Protein AF-A0A5N7SJL9-F1 (afdb_monomer)

Secondary structure (DSSP, 8-state):
--SS-HHHHHHHHT---GGGHHHHHHHHHHHHHHHHHHHTS--HHHH-SSGGGS-HHHHHHHHHHHHHHHS---HHHHHHHHHHHHHHHGGG---TT-S--

Solvent-accessible surface area (backbone atoms only — not comparable to full-atom values): 5748 Å² total; per-residue (Å²): 117,68,59,44,45,69,70,58,43,28,62,72,72,70,46,85,63,70,91,48,49,68,58,51,53,52,11,33,52,52,22,37,54,52,48,19,54,70,34,59,59,63,54,57,42,74,79,34,79,43,78,90,64,50,51,71,47,53,46,52,20,27,44,46,34,21,48,51,59,59,51,94,68,56,72,66,57,41,50,53,46,46,52,56,22,47,64,51,39,56,86,68,37,50,71,92,80,80,82,81,133

Nearest PDB structures (foldseek):
  8bbg-assembly1_E  TM=3.633E-01  e=9.847E+00  Homo sapiens
  7waz-assembly1_A  TM=2.379E-01  e=9.342E+00  Planctomycetota bacterium

Sequence (101 aa):
MSIPTLEQAKTHLRQIDSDLDTAIAIAISGAQAEMDGYLGGEPSATRWPAETAVPGDVLAAALTLTAVHFEAGTPDDAERRRRAAYALLAKHRTDAGIRGA

Mean predicted aligned error: 4.94 Å

pLDDT: mean 89.76, std 13.12, range [36.03, 98.06]

Structure (mmCIF, N/CA/C/O backbone):
data_AF-A0A5N7SJL9-F1
#
_entry.id   AF-A0A5N7SJL9-F1
#
loop_
_atom_site.group_PDB
_atom_site.id
_atom_site.type_symbol
_atom_site.label_atom_id
_atom_site.label_alt_id
_atom_site.label_comp_id
_atom_site.label_asym_id
_atom_site.label_entity_id
_atom_site.label_seq_id
_atom_site.pdbx_PDB_ins_code
_atom_site.Cartn_x
_atom_site.Cartn_y
_atom_site.Cartn_z
_atom_site.occupancy
_atom_site.B_iso_or_equiv
_atom_site.auth_seq_id
_atom_site.auth_comp_id
_atom_site.auth_asym_id
_atom_site.auth_atom_id
_atom_site.pdbx_PDB_model_num
ATOM 1 N N . MET A 1 1 ? -1.365 9.463 -7.807 1.00 83.94 1 MET A N 1
ATOM 2 C CA . MET A 1 1 ? -2.414 8.487 -7.442 1.00 83.94 1 MET A CA 1
ATOM 3 C C . MET A 1 1 ? -1.895 7.660 -6.280 1.00 83.94 1 MET A C 1
ATOM 5 O O . MET A 1 1 ? -0.687 7.431 -6.250 1.00 83.94 1 MET A O 1
ATOM 9 N N . SER A 1 2 ? -2.759 7.275 -5.338 1.00 87.44 2 SER A N 1
ATOM 10 C CA . SER A 1 2 ? -2.404 6.328 -4.281 1.00 87.44 2 SER A CA 1
ATOM 11 C C . SER A 1 2 ? -2.821 4.906 -4.641 1.00 87.44 2 SER A C 1
ATOM 13 O O . SER A 1 2 ? -3.852 4.716 -5.286 1.00 87.44 2 SER A O 1
ATOM 15 N N . ILE A 1 3 ? -2.039 3.921 -4.207 1.00 91.50 3 ILE A N 1
ATOM 16 C CA . ILE A 1 3 ? -2.385 2.502 -4.321 1.00 91.50 3 ILE A CA 1
ATOM 17 C C . ILE A 1 3 ? -2.224 1.891 -2.926 1.00 91.50 3 ILE A C 1
ATOM 19 O O . ILE A 1 3 ? -1.099 1.856 -2.426 1.00 91.50 3 ILE A O 1
ATOM 23 N N . PRO A 1 4 ? -3.303 1.416 -2.283 1.00 95.00 4 PRO A N 1
ATOM 24 C CA . PRO A 1 4 ? -4.706 1.437 -2.725 1.00 95.00 4 PRO A CA 1
ATOM 25 C C . PRO A 1 4 ? -5.327 2.853 -2.720 1.00 95.00 4 PRO A C 1
ATOM 27 O O . PRO A 1 4 ? -4.747 3.816 -2.204 1.00 95.00 4 PRO A O 1
ATOM 30 N N . THR A 1 5 ? -6.542 2.991 -3.257 1.00 95.31 5 THR A N 1
ATOM 31 C CA . THR A 1 5 ? -7.377 4.172 -2.972 1.00 95.31 5 THR A CA 1
ATOM 32 C C . THR A 1 5 ? -7.891 4.137 -1.529 1.00 95.31 5 THR A C 1
ATOM 34 O O . THR A 1 5 ? -7.921 3.080 -0.892 1.00 95.31 5 THR A O 1
ATOM 37 N N . LEU A 1 6 ? -8.326 5.289 -1.003 1.00 95.31 6 LEU A N 1
ATOM 38 C CA . LEU A 1 6 ? -8.891 5.370 0.349 1.00 95.31 6 LEU A CA 1
ATOM 39 C C . LEU A 1 6 ? -10.096 4.429 0.518 1.00 95.31 6 LEU A C 1
ATOM 41 O O . LEU A 1 6 ? -10.144 3.669 1.478 1.00 95.31 6 LEU A O 1
ATOM 45 N N . GLU A 1 7 ? -11.017 4.407 -0.446 1.00 94.62 7 GLU A N 1
ATOM 46 C CA . GLU A 1 7 ? -12.207 3.541 -0.412 1.00 94.62 7 GLU A CA 1
ATOM 47 C C . GLU A 1 7 ? -11.857 2.044 -0.401 1.00 94.62 7 GLU A C 1
ATOM 49 O O . GLU A 1 7 ? -12.443 1.254 0.346 1.00 94.62 7 GLU A O 1
ATOM 54 N N . GLN A 1 8 ? -10.852 1.641 -1.184 1.00 95.62 8 GLN A N 1
ATOM 55 C CA . GLN A 1 8 ? -10.351 0.264 -1.185 1.00 95.62 8 GLN A CA 1
ATOM 56 C C . GLN A 1 8 ? -9.720 -0.107 0.160 1.00 95.62 8 GLN A C 1
ATOM 58 O O . GLN A 1 8 ? -9.986 -1.190 0.686 1.00 95.62 8 GLN A O 1
ATOM 63 N N . ALA A 1 9 ? -8.921 0.794 0.741 1.00 96.00 9 ALA A N 1
ATOM 64 C CA . ALA A 1 9 ? -8.317 0.588 2.052 1.00 96.00 9 ALA A CA 1
ATOM 65 C C . ALA A 1 9 ? -9.377 0.479 3.157 1.00 96.00 9 ALA A C 1
ATOM 67 O O . ALA A 1 9 ? -9.337 -0.462 3.946 1.00 96.00 9 ALA A O 1
ATOM 68 N N . LYS A 1 10 ? -10.368 1.379 3.172 1.00 95.69 10 LYS A N 1
ATOM 69 C CA . LYS A 1 10 ? -11.502 1.356 4.112 1.00 95.69 10 LYS A CA 1
ATOM 70 C C . LYS A 1 10 ? -12.254 0.034 4.058 1.00 95.69 10 LYS A C 1
ATOM 72 O O . LYS A 1 10 ? -12.455 -0.618 5.084 1.00 95.69 10 LYS A O 1
ATOM 77 N N . THR A 1 11 ? -12.584 -0.408 2.845 1.00 95.31 11 THR A N 1
ATOM 78 C CA . THR A 1 11 ? -13.256 -1.691 2.612 1.00 95.31 11 THR A CA 1
ATOM 79 C C . THR A 1 11 ? -12.430 -2.860 3.153 1.00 95.31 11 THR A C 1
ATOM 81 O O . THR A 1 11 ? -12.961 -3.732 3.841 1.00 95.31 11 THR A O 1
ATOM 84 N N . HIS A 1 12 ? -11.121 -2.872 2.890 1.00 95.06 12 HIS A N 1
ATOM 85 C CA . HIS A 1 12 ? -10.221 -3.936 3.335 1.00 95.06 12 HIS A CA 1
ATOM 86 C C . HIS A 1 12 ? -10.053 -3.986 4.858 1.00 95.06 12 HIS A C 1
ATOM 88 O O . HIS A 1 12 ? -10.138 -5.061 5.451 1.00 95.06 12 HIS A O 1
ATOM 94 N N . LEU A 1 13 ? -9.882 -2.825 5.492 1.00 94.38 13 LEU A N 1
ATOM 95 C CA . LEU A 1 13 ? -9.744 -2.683 6.945 1.00 94.38 13 LEU A CA 1
ATOM 96 C C . LEU A 1 13 ? -11.078 -2.841 7.689 1.00 94.38 13 LEU A C 1
ATOM 98 O O . LEU A 1 13 ? -11.105 -2.807 8.919 1.00 94.38 13 LEU A O 1
ATOM 102 N N . ARG A 1 14 ? -12.187 -3.006 6.952 1.00 91.81 14 ARG A N 1
ATOM 103 C CA . ARG A 1 14 ? -13.558 -3.027 7.480 1.00 91.81 14 ARG A CA 1
ATOM 104 C C . ARG A 1 14 ? -13.881 -1.769 8.299 1.00 91.81 14 ARG A C 1
ATOM 106 O O . ARG A 1 14 ? -14.649 -1.837 9.256 1.00 91.81 14 ARG A O 1
ATOM 113 N N . GLN A 1 15 ? -13.295 -0.634 7.916 1.00 88.69 15 GLN A N 1
ATOM 114 C CA . GLN A 1 15 ? -13.511 0.670 8.542 1.00 88.69 15 GLN A CA 1
ATOM 115 C C . GLN A 1 15 ? -14.495 1.470 7.696 1.00 88.69 15 GLN A C 1
ATOM 117 O O . GLN A 1 15 ? -14.160 1.958 6.620 1.00 88.69 15 GLN A O 1
ATOM 122 N N . ILE A 1 16 ? -15.732 1.554 8.176 1.00 77.62 16 ILE A N 1
ATOM 123 C CA . ILE A 1 16 ? -16.829 2.237 7.475 1.00 77.62 16 ILE A CA 1
ATOM 124 C C . ILE A 1 16 ? -16.935 3.701 7.940 1.00 77.62 16 ILE A C 1
ATOM 126 O O . ILE A 1 16 ? -17.458 4.544 7.216 1.00 77.62 16 ILE A O 1
ATOM 130 N N . ASP A 1 17 ? -16.396 4.009 9.122 1.00 82.25 17 ASP A N 1
ATOM 131 C CA . ASP A 1 17 ? -16.423 5.343 9.717 1.00 82.25 17 ASP A CA 1
ATOM 132 C C . ASP A 1 17 ? -15.377 6.279 9.085 1.00 82.25 17 ASP A C 1
ATOM 134 O O . ASP A 1 17 ? -14.252 5.866 8.794 1.00 82.25 17 ASP A O 1
ATOM 138 N N . SER A 1 18 ? -15.751 7.543 8.878 1.00 85.38 18 SER A N 1
ATOM 139 C CA . SER A 1 18 ? -14.877 8.595 8.351 1.00 85.38 18 SER A CA 1
ATOM 140 C C . SER A 1 18 ? -13.877 9.130 9.373 1.00 85.38 18 SER A C 1
ATOM 142 O O . SER A 1 18 ? -12.870 9.722 8.984 1.00 85.38 18 SER A O 1
ATOM 144 N N . ASP A 1 19 ? -14.106 8.907 10.669 1.00 91.12 19 ASP A N 1
ATOM 145 C CA . ASP A 1 19 ? -13.233 9.421 11.736 1.00 91.12 19 ASP A 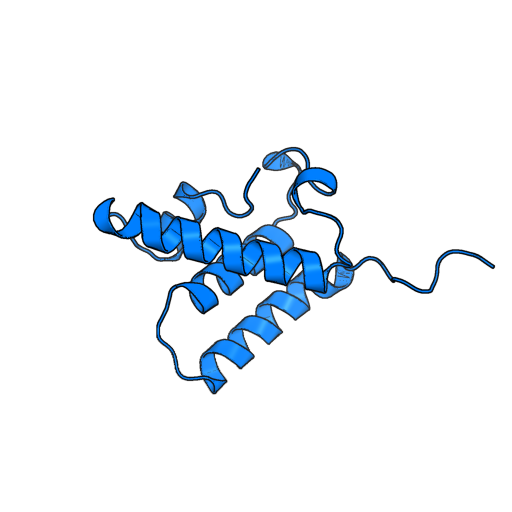CA 1
ATOM 146 C C . ASP A 1 19 ? -11.785 8.907 11.629 1.00 91.12 19 ASP A C 1
ATOM 148 O O . ASP A 1 19 ? -10.842 9.537 12.112 1.00 91.12 19 ASP A O 1
ATOM 152 N N . LEU A 1 20 ? -11.587 7.779 10.942 1.00 92.38 20 LEU A N 1
ATOM 153 C CA . LEU A 1 20 ? -10.282 7.154 10.740 1.00 92.38 20 LEU A CA 1
ATOM 154 C C . LEU A 1 20 ? -9.667 7.452 9.367 1.00 92.38 20 LEU A C 1
ATOM 156 O O . LEU A 1 20 ? -8.535 7.039 9.123 1.00 92.38 20 LEU A O 1
ATOM 160 N N . ASP A 1 21 ? -10.337 8.208 8.491 1.00 95.06 21 ASP A N 1
ATOM 161 C CA . ASP A 1 21 ? -9.877 8.460 7.116 1.00 95.06 21 ASP A CA 1
ATOM 162 C C . ASP A 1 21 ? -8.481 9.096 7.081 1.00 95.06 21 ASP A C 1
ATOM 164 O O . ASP A 1 21 ? -7.638 8.717 6.267 1.00 95.06 21 ASP A O 1
ATOM 168 N N . THR A 1 22 ? -8.194 10.009 8.015 1.00 95.38 22 THR A N 1
ATOM 169 C CA . THR A 1 22 ? -6.864 10.636 8.125 1.00 95.38 22 THR A CA 1
ATOM 170 C C . THR A 1 22 ? -5.792 9.611 8.501 1.00 95.38 22 THR A C 1
ATOM 172 O O . THR A 1 22 ? -4.716 9.591 7.904 1.00 95.38 22 THR A O 1
ATOM 175 N N . ALA A 1 23 ? -6.079 8.731 9.463 1.00 95.44 23 ALA A N 1
ATOM 176 C CA . ALA A 1 23 ? -5.146 7.689 9.884 1.00 95.44 23 ALA A CA 1
ATOM 177 C C . ALA A 1 23 ? -4.920 6.652 8.771 1.00 95.44 23 ALA A C 1
ATOM 179 O O . ALA A 1 23 ? -3.785 6.245 8.525 1.00 95.44 23 ALA A O 1
ATOM 180 N N . ILE A 1 24 ? -5.978 6.284 8.044 1.00 96.50 24 ILE A N 1
ATOM 181 C CA . ILE A 1 24 ? -5.895 5.384 6.889 1.00 96.50 24 ILE A CA 1
ATOM 182 C C . ILE A 1 24 ? -5.073 6.034 5.767 1.00 96.50 24 ILE A C 1
ATOM 184 O O . ILE A 1 24 ? -4.208 5.377 5.196 1.00 96.50 24 ILE A O 1
ATOM 188 N N . ALA A 1 25 ? -5.256 7.326 5.483 1.00 96.38 25 ALA A N 1
ATOM 189 C CA . ALA A 1 25 ? -4.467 8.039 4.475 1.00 96.38 25 ALA A CA 1
ATOM 190 C C . ALA A 1 25 ? -2.964 8.096 4.820 1.00 96.38 25 ALA A C 1
ATOM 192 O O . ALA A 1 25 ? -2.112 7.945 3.937 1.00 96.38 25 ALA A O 1
ATOM 193 N N . ILE A 1 26 ? -2.627 8.263 6.104 1.00 96.69 26 ILE A N 1
ATOM 194 C CA . ILE A 1 26 ? -1.241 8.173 6.591 1.00 96.69 26 ILE A CA 1
ATOM 195 C C . ILE A 1 26 ? -0.697 6.754 6.377 1.00 96.69 26 ILE A C 1
ATOM 197 O O . ILE A 1 26 ? 0.405 6.598 5.848 1.00 96.69 26 ILE A O 1
ATOM 201 N N . ALA A 1 27 ? -1.478 5.724 6.714 1.00 96.94 27 ALA A N 1
ATOM 202 C CA . ALA A 1 27 ? -1.082 4.332 6.521 1.00 96.94 27 ALA A CA 1
ATOM 203 C C . ALA A 1 27 ? -0.872 3.975 5.039 1.00 96.94 27 ALA A C 1
ATOM 205 O O . ALA A 1 27 ? 0.112 3.318 4.707 1.00 96.94 27 ALA A O 1
ATOM 206 N N . ILE A 1 28 ? -1.734 4.464 4.139 1.00 97.38 28 ILE A N 1
ATOM 207 C CA . ILE A 1 28 ? -1.569 4.320 2.682 1.00 97.38 28 ILE A CA 1
ATOM 208 C C . ILE A 1 28 ? -0.256 4.968 2.234 1.00 97.38 28 ILE A C 1
ATOM 210 O O . ILE A 1 28 ? 0.495 4.373 1.467 1.00 97.38 28 ILE A O 1
ATOM 214 N N . SER A 1 29 ? 0.052 6.166 2.736 1.00 96.75 29 SER A N 1
ATOM 215 C CA . SER A 1 29 ? 1.285 6.878 2.376 1.00 96.75 29 SER A CA 1
ATOM 216 C C . SER A 1 29 ? 2.537 6.110 2.816 1.00 96.75 29 SER A C 1
ATOM 218 O O . SER A 1 29 ? 3.485 5.984 2.040 1.00 96.75 29 SER A O 1
ATOM 220 N N . GLY A 1 30 ? 2.530 5.550 4.032 1.00 96.50 30 GLY A N 1
ATOM 221 C CA . GLY A 1 30 ? 3.615 4.705 4.539 1.00 96.50 30 GLY A CA 1
ATOM 222 C C . GLY A 1 30 ? 3.771 3.405 3.746 1.00 96.50 30 GLY A C 1
ATOM 223 O O . GLY A 1 30 ? 4.877 3.062 3.325 1.00 96.50 30 GLY A O 1
ATOM 224 N N . ALA A 1 31 ? 2.657 2.726 3.469 1.00 97.06 31 ALA A N 1
ATOM 225 C CA . ALA A 1 31 ? 2.630 1.503 2.674 1.00 97.06 31 ALA A CA 1
ATOM 226 C C . ALA A 1 31 ? 3.132 1.726 1.243 1.00 97.06 31 ALA A C 1
ATOM 228 O O . ALA A 1 31 ? 3.901 0.917 0.726 1.00 97.06 31 ALA A O 1
ATOM 229 N N . GLN A 1 32 ? 2.743 2.836 0.614 1.00 95.75 32 GLN A N 1
ATOM 230 C CA . GLN A 1 32 ? 3.177 3.175 -0.734 1.00 95.75 32 GLN A CA 1
ATOM 231 C C . GLN A 1 32 ? 4.670 3.502 -0.790 1.00 95.75 32 GLN A C 1
ATOM 233 O O . GLN A 1 32 ? 5.357 3.010 -1.679 1.00 95.75 32 GLN A O 1
ATOM 238 N N . ALA A 1 33 ? 5.194 4.269 0.170 1.00 95.75 33 ALA A N 1
ATOM 239 C CA . ALA A 1 33 ? 6.627 4.546 0.244 1.00 95.75 33 ALA A CA 1
ATOM 240 C C . ALA A 1 33 ? 7.449 3.257 0.430 1.00 95.75 33 ALA A C 1
ATOM 242 O O . ALA A 1 33 ? 8.483 3.075 -0.214 1.00 95.75 33 ALA A O 1
ATOM 243 N N . GLU A 1 34 ? 6.971 2.340 1.274 1.00 96.31 34 GLU A N 1
ATOM 244 C CA . GLU A 1 34 ? 7.592 1.029 1.475 1.00 96.31 34 GLU A CA 1
ATOM 245 C C . GLU A 1 34 ? 7.548 0.172 0.198 1.00 96.31 34 GLU A C 1
ATOM 247 O O . GLU A 1 34 ? 8.558 -0.412 -0.200 1.00 96.31 34 GLU A O 1
ATOM 252 N N . MET A 1 35 ? 6.396 0.137 -0.476 1.00 95.56 35 MET A N 1
ATOM 253 C CA . MET A 1 35 ? 6.207 -0.586 -1.733 1.00 95.56 35 MET A CA 1
ATOM 254 C C . MET A 1 35 ? 7.103 -0.041 -2.851 1.00 95.56 35 MET A C 1
ATOM 256 O O . MET A 1 35 ? 7.786 -0.821 -3.515 1.00 95.56 35 MET A O 1
ATOM 260 N N . ASP A 1 36 ? 7.152 1.280 -3.032 1.00 94.75 36 ASP A N 1
ATOM 261 C CA . ASP A 1 36 ? 8.009 1.935 -4.023 1.00 94.75 36 ASP A CA 1
ATOM 262 C C . ASP A 1 36 ? 9.481 1.598 -3.753 1.00 94.75 36 ASP A C 1
ATOM 264 O O . ASP A 1 36 ? 10.197 1.168 -4.660 1.00 94.75 36 ASP A O 1
ATOM 268 N N . GLY A 1 37 ? 9.918 1.682 -2.490 1.00 94.25 37 GLY A N 1
ATOM 269 C CA . GLY A 1 37 ? 11.263 1.282 -2.073 1.00 94.25 37 GLY A CA 1
ATOM 270 C C . GLY A 1 37 ? 11.584 -0.178 -2.406 1.00 94.25 37 GLY A C 1
ATOM 271 O O . GLY A 1 37 ? 12.645 -0.468 -2.964 1.00 94.25 37 GLY A O 1
ATOM 272 N N . TYR A 1 38 ? 10.652 -1.096 -2.140 1.00 94.12 38 TYR A N 1
ATOM 273 C CA . TYR A 1 38 ? 10.818 -2.515 -2.459 1.00 94.12 38 TYR A CA 1
ATOM 274 C C . TYR A 1 38 ? 10.942 -2.770 -3.971 1.00 94.12 38 TYR A C 1
ATOM 276 O O . TYR A 1 38 ? 11.790 -3.552 -4.414 1.00 94.12 38 TYR A O 1
ATOM 284 N N . LEU A 1 39 ? 10.119 -2.091 -4.773 1.00 92.62 39 LEU A N 1
ATOM 285 C CA . LEU A 1 39 ? 10.021 -2.288 -6.220 1.00 92.62 39 LEU A CA 1
ATOM 286 C C . LEU A 1 39 ? 11.180 -1.675 -7.021 1.00 92.62 39 LEU A C 1
ATOM 288 O O . LEU A 1 39 ? 11.335 -1.996 -8.203 1.00 92.62 39 LEU A O 1
ATOM 292 N N . GLY A 1 40 ? 12.002 -0.822 -6.406 1.00 90.50 40 GLY A N 1
ATOM 293 C CA . GLY A 1 40 ? 13.170 -0.196 -7.038 1.00 90.50 40 GLY A CA 1
ATOM 294 C C . GLY A 1 40 ? 13.173 1.336 -7.009 1.00 90.50 40 GLY A C 1
ATOM 295 O O . GLY A 1 40 ? 13.882 1.951 -7.795 1.00 90.50 40 GLY A O 1
ATOM 296 N N . GLY A 1 41 ? 12.369 1.957 -6.147 1.00 88.19 41 GLY A N 1
ATOM 297 C CA . GLY A 1 41 ? 12.390 3.391 -5.834 1.00 88.19 41 GLY A CA 1
ATOM 298 C C . GLY A 1 41 ? 11.619 4.295 -6.795 1.00 88.19 41 GLY A C 1
ATOM 299 O O . GLY A 1 41 ? 11.352 5.446 -6.461 1.00 88.19 41 GLY A O 1
ATOM 300 N N . GLU A 1 42 ? 11.240 3.802 -7.975 1.00 88.75 42 GLU A N 1
ATOM 301 C CA . GLU A 1 42 ? 10.366 4.552 -8.880 1.00 88.75 42 GLU A CA 1
ATOM 302 C C . GLU A 1 42 ? 8.944 4.658 -8.300 1.00 88.75 42 GLU A C 1
ATOM 304 O O . GLU A 1 42 ? 8.370 3.613 -7.975 1.00 88.75 42 GLU A O 1
ATOM 309 N N . PRO A 1 43 ? 8.358 5.872 -8.231 1.00 88.69 43 PRO A N 1
ATOM 310 C CA . PRO A 1 43 ? 7.022 6.072 -7.691 1.00 88.69 43 PRO A CA 1
ATOM 311 C C . PRO A 1 43 ? 5.956 5.219 -8.380 1.00 88.69 43 PRO A C 1
ATOM 313 O O . PRO A 1 43 ? 5.880 5.165 -9.611 1.00 88.69 43 PRO A O 1
ATOM 316 N N . SER A 1 44 ? 5.047 4.653 -7.588 1.00 86.88 44 SER A N 1
ATOM 317 C CA . SER A 1 44 ? 3.910 3.864 -8.078 1.00 86.88 44 SER A CA 1
ATOM 318 C C . SER A 1 44 ? 3.082 4.580 -9.147 1.00 86.88 44 SER A C 1
ATOM 320 O O . SER A 1 44 ? 2.639 3.951 -10.102 1.00 86.88 44 SER A O 1
ATOM 322 N N . ALA A 1 45 ? 2.913 5.901 -9.034 1.00 85.25 45 ALA A N 1
ATOM 323 C CA . ALA A 1 45 ? 2.172 6.701 -10.012 1.00 85.25 45 ALA A CA 1
ATOM 324 C C . ALA A 1 45 ? 2.839 6.749 -11.401 1.00 85.25 45 ALA A C 1
ATOM 326 O O . ALA A 1 45 ? 2.153 6.992 -12.392 1.00 85.25 45 ALA A O 1
ATOM 327 N N . THR A 1 46 ? 4.153 6.522 -11.477 1.00 88.44 46 THR A N 1
ATOM 328 C CA . THR A 1 46 ? 4.892 6.423 -12.742 1.00 88.44 46 THR A CA 1
ATOM 329 C C . THR A 1 46 ? 4.750 5.026 -13.344 1.00 88.44 46 THR A C 1
ATOM 331 O O . THR A 1 46 ? 4.518 4.899 -14.544 1.00 88.44 46 THR A O 1
ATOM 334 N N . ARG A 1 47 ? 4.820 3.976 -12.511 1.00 89.38 47 ARG A N 1
ATOM 335 C CA . ARG A 1 47 ? 4.655 2.575 -12.944 1.00 89.38 47 ARG A CA 1
ATOM 336 C C . ARG A 1 47 ? 3.231 2.263 -13.395 1.00 89.38 47 ARG A C 1
ATOM 338 O O . ARG A 1 47 ? 3.031 1.580 -14.398 1.00 89.38 47 ARG A O 1
ATOM 345 N N . TRP A 1 48 ? 2.248 2.762 -12.650 1.00 91.69 48 TRP A N 1
ATOM 346 C CA . TRP A 1 48 ? 0.825 2.519 -12.864 1.00 91.69 48 TRP A CA 1
ATOM 347 C C . TRP A 1 48 ? 0.073 3.853 -12.865 1.00 91.69 48 TRP A C 1
ATOM 349 O O . TRP A 1 48 ? -0.378 4.327 -11.819 1.00 91.69 48 TRP A O 1
ATOM 359 N N . PRO A 1 49 ? -0.073 4.487 -14.042 1.00 87.69 49 PRO A N 1
ATOM 360 C CA . PRO A 1 49 ? -0.647 5.828 -14.138 1.00 87.69 49 PRO A CA 1
ATOM 361 C C . PRO A 1 49 ? -2.165 5.862 -13.899 1.00 87.69 49 PRO A C 1
ATOM 363 O O . PRO A 1 49 ? -2.713 6.924 -13.608 1.00 87.69 49 PRO A O 1
ATOM 366 N N . ALA A 1 50 ? -2.851 4.719 -14.008 1.00 89.44 50 ALA A N 1
ATOM 367 C CA . ALA A 1 50 ? -4.296 4.582 -13.824 1.00 89.44 50 ALA A CA 1
ATOM 368 C C . ALA A 1 50 ? -4.632 3.372 -12.939 1.00 89.44 50 ALA A C 1
ATOM 370 O O . ALA A 1 50 ? -3.919 2.373 -12.965 1.00 89.44 50 ALA A O 1
ATOM 371 N N . GLU A 1 51 ? -5.719 3.456 -12.165 1.00 86.50 51 GLU A N 1
ATOM 372 C CA . GLU A 1 51 ? -6.108 2.411 -11.203 1.00 86.50 51 GLU A CA 1
ATOM 373 C C . GLU A 1 51 ? -6.369 1.071 -11.906 1.00 86.50 51 GLU A C 1
ATOM 375 O O . GLU A 1 51 ? -5.949 0.017 -11.442 1.00 86.50 51 GLU A O 1
ATOM 380 N N . THR A 1 52 ? -6.968 1.118 -13.097 1.00 89.06 52 THR A N 1
ATOM 381 C CA . THR A 1 52 ? -7.214 -0.054 -13.950 1.00 89.06 52 THR A CA 1
ATOM 382 C C . THR A 1 52 ? -5.940 -0.704 -14.490 1.00 89.06 52 THR A C 1
ATOM 384 O O . THR A 1 52 ? -5.993 -1.839 -14.959 1.00 89.06 52 THR A O 1
ATOM 387 N N . ALA A 1 53 ? -4.803 -0.005 -14.442 1.00 91.06 53 ALA A N 1
ATOM 388 C CA . ALA A 1 53 ? -3.507 -0.540 -14.839 1.00 91.06 53 ALA A CA 1
ATOM 389 C C . ALA A 1 53 ? -2.782 -1.245 -13.682 1.00 91.06 53 ALA A C 1
ATOM 391 O O . ALA A 1 53 ? -1.757 -1.882 -13.926 1.00 91.06 53 ALA A O 1
ATOM 392 N N . VAL A 1 54 ? -3.285 -1.135 -12.445 1.00 93.62 54 VAL A N 1
ATOM 393 C CA . VAL A 1 54 ? -2.676 -1.748 -11.260 1.00 93.62 54 VAL A CA 1
ATOM 394 C C . VAL A 1 54 ? -2.944 -3.257 -11.272 1.00 93.62 54 VAL A C 1
ATOM 396 O O . VAL A 1 54 ? -4.102 -3.680 -11.230 1.00 93.62 54 VAL A O 1
ATOM 399 N N . PRO A 1 55 ? -1.901 -4.104 -11.301 1.00 95.19 55 PRO A N 1
ATOM 400 C CA . PRO A 1 55 ? -2.067 -5.547 -11.193 1.00 95.19 55 PRO A CA 1
ATOM 401 C C . PRO A 1 55 ? -2.737 -5.945 -9.871 1.00 95.19 55 PRO A C 1
ATOM 403 O O . PRO A 1 55 ? -2.462 -5.369 -8.818 1.00 95.19 55 PRO A O 1
ATOM 406 N N . GLY A 1 56 ? -3.594 -6.969 -9.898 1.00 95.62 56 GLY A N 1
ATOM 407 C CA . GLY A 1 56 ? -4.361 -7.372 -8.711 1.00 95.62 56 GLY A CA 1
ATOM 408 C C . GLY A 1 56 ? -3.499 -7.814 -7.520 1.00 95.62 56 GLY A C 1
ATOM 409 O O . GLY A 1 56 ? -3.882 -7.619 -6.372 1.00 95.62 56 GLY A O 1
ATOM 410 N N . ASP A 1 57 ? -2.314 -8.363 -7.775 1.00 96.06 57 ASP A N 1
ATOM 411 C CA . ASP A 1 57 ? -1.343 -8.720 -6.736 1.00 96.06 57 ASP A CA 1
ATOM 412 C C . ASP A 1 57 ? -0.616 -7.510 -6.138 1.00 96.06 57 ASP A C 1
ATOM 414 O O . ASP A 1 57 ? -0.369 -7.502 -4.936 1.00 96.06 57 ASP A O 1
ATOM 418 N N . VAL A 1 58 ? -0.336 -6.474 -6.933 1.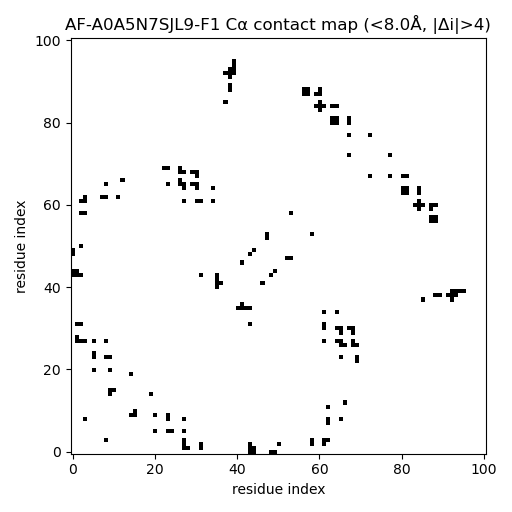00 96.38 58 VAL A N 1
ATOM 419 C CA . VAL A 1 58 ? 0.162 -5.177 -6.447 1.00 96.38 58 VAL A CA 1
ATOM 420 C C . VAL A 1 58 ? -0.878 -4.540 -5.540 1.00 96.38 58 VAL A C 1
ATOM 422 O O . VAL A 1 58 ? -0.546 -4.124 -4.434 1.00 96.38 58 VAL A O 1
ATOM 425 N N . LEU A 1 59 ? -2.147 -4.530 -5.959 1.00 97.44 59 LEU A N 1
ATOM 426 C CA . LEU A 1 59 ? -3.233 -4.021 -5.126 1.00 97.44 59 LEU A CA 1
ATOM 427 C C . LEU A 1 59 ? -3.360 -4.819 -3.818 1.00 97.44 59 LEU A C 1
ATOM 429 O O . LEU A 1 59 ? -3.433 -4.228 -2.742 1.00 97.44 59 LEU A O 1
ATOM 433 N N . ALA A 1 60 ? -3.334 -6.153 -3.881 1.00 97.69 60 ALA A N 1
ATOM 434 C CA . ALA A 1 60 ? -3.400 -7.006 -2.693 1.00 97.69 60 ALA A CA 1
ATOM 435 C C . ALA A 1 60 ? -2.209 -6.792 -1.741 1.00 97.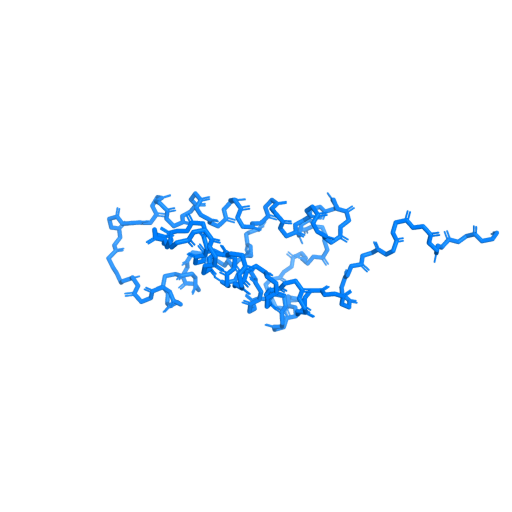69 60 ALA A C 1
ATOM 437 O O . ALA A 1 60 ? -2.386 -6.750 -0.519 1.00 97.69 60 ALA A O 1
ATOM 438 N N . ALA A 1 61 ? -1.002 -6.617 -2.283 1.00 97.81 61 ALA A N 1
ATOM 439 C CA . ALA A 1 61 ? 0.181 -6.289 -1.500 1.00 97.81 61 ALA A CA 1
ATOM 440 C C . ALA A 1 61 ? 0.054 -4.912 -0.838 1.00 97.81 61 ALA A C 1
ATOM 442 O O . ALA A 1 61 ? 0.288 -4.794 0.363 1.00 97.81 61 ALA A O 1
ATOM 443 N N . ALA A 1 62 ? -0.380 -3.894 -1.583 1.00 97.44 62 ALA A N 1
ATOM 444 C CA . ALA A 1 62 ? -0.558 -2.540 -1.072 1.00 97.44 62 ALA A CA 1
ATOM 445 C C . ALA A 1 62 ? -1.615 -2.472 0.045 1.00 97.44 62 ALA A C 1
ATOM 447 O O . ALA A 1 62 ? -1.396 -1.820 1.066 1.00 97.44 62 ALA A O 1
ATOM 448 N N . LEU A 1 63 ? -2.727 -3.204 -0.093 1.00 98.06 63 LEU A N 1
ATOM 449 C CA . LEU A 1 63 ? -3.731 -3.368 0.966 1.00 98.06 63 LEU A CA 1
ATOM 450 C C . LEU A 1 63 ? -3.139 -4.033 2.218 1.00 98.06 63 LEU A C 1
ATOM 452 O O . LEU A 1 63 ? -3.334 -3.544 3.330 1.00 98.06 63 LEU A O 1
ATOM 456 N N . THR A 1 64 ? -2.354 -5.098 2.035 1.00 97.75 64 THR A N 1
ATOM 457 C CA . THR A 1 64 ? -1.694 -5.809 3.143 1.00 97.75 64 THR A CA 1
ATOM 458 C C . THR A 1 64 ? -0.702 -4.905 3.878 1.00 97.75 64 THR A C 1
ATOM 460 O O . THR A 1 64 ? -0.691 -4.874 5.107 1.00 97.75 64 THR A O 1
ATOM 463 N N . LEU A 1 65 ? 0.108 -4.138 3.144 1.00 97.62 65 LEU A N 1
ATOM 464 C CA . LEU A 1 65 ? 1.033 -3.164 3.724 1.00 97.62 65 LEU A CA 1
ATOM 465 C C . LEU A 1 65 ? 0.278 -2.030 4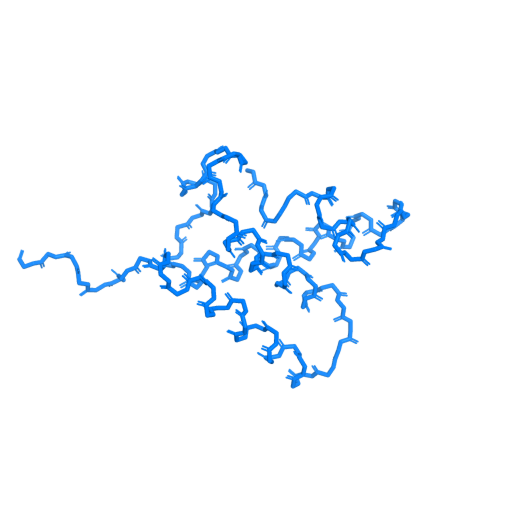.425 1.00 97.62 65 LEU A C 1
ATOM 467 O O . LEU A 1 65 ? 0.658 -1.642 5.524 1.00 97.62 65 LEU A 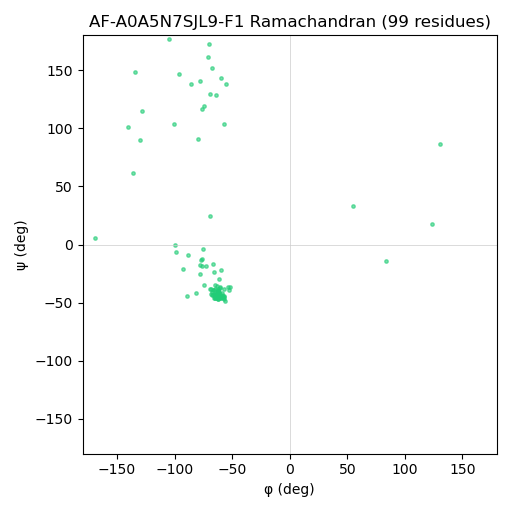O 1
ATOM 471 N N . THR A 1 66 ? -0.836 -1.560 3.863 1.00 97.81 66 THR A N 1
ATOM 472 C CA . THR A 1 66 ? -1.685 -0.550 4.515 1.00 97.81 66 THR A CA 1
ATOM 473 C C . THR A 1 66 ? -2.180 -1.053 5.871 1.00 97.81 66 THR A C 1
ATOM 475 O O . THR A 1 66 ? -2.084 -0.331 6.858 1.00 97.81 66 THR A O 1
ATOM 478 N N . ALA A 1 67 ? -2.616 -2.313 5.963 1.00 96.25 67 ALA A N 1
ATOM 479 C CA . ALA A 1 67 ? -3.000 -2.920 7.237 1.00 96.25 67 ALA A CA 1
ATOM 480 C C . ALA A 1 67 ? -1.830 -3.022 8.227 1.00 96.25 67 ALA A C 1
ATOM 482 O O . ALA A 1 67 ? -2.029 -2.825 9.419 1.00 96.25 67 ALA A O 1
ATOM 483 N N . VAL A 1 68 ? -0.606 -3.279 7.753 1.00 96.75 68 VAL A N 1
ATOM 484 C CA . VAL A 1 68 ? 0.598 -3.275 8.603 1.00 96.75 68 VAL A CA 1
ATOM 485 C C . VAL A 1 68 ? 0.902 -1.886 9.170 1.00 96.75 68 VAL A C 1
ATOM 487 O O . VAL A 1 68 ? 1.332 -1.784 10.315 1.00 96.75 68 VAL A O 1
ATOM 490 N N . HIS A 1 69 ? 0.702 -0.827 8.383 1.00 95.81 69 HIS A N 1
ATOM 491 C CA . HIS A 1 69 ? 0.915 0.554 8.832 1.00 95.81 69 HIS A CA 1
ATOM 492 C C . HIS A 1 69 ? -0.234 1.082 9.703 1.00 95.81 69 HIS A C 1
ATOM 494 O O .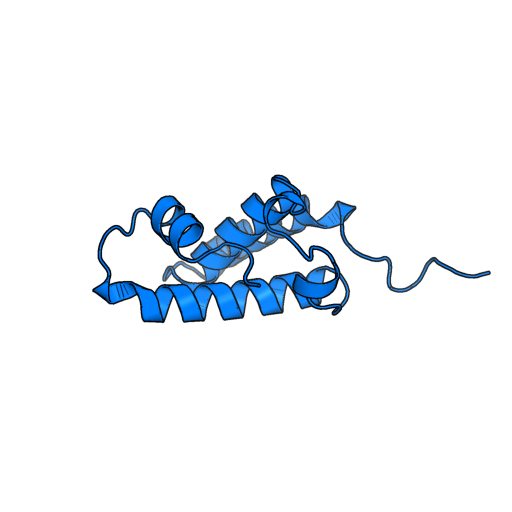 HIS A 1 69 ? -0.015 1.977 10.514 1.00 95.81 69 HIS A O 1
ATOM 500 N N . PHE A 1 70 ? -1.444 0.542 9.543 1.00 95.06 70 PHE A N 1
ATOM 501 C CA . PHE A 1 70 ? -2.635 0.980 10.270 1.00 95.06 70 PHE A CA 1
ATOM 502 C C . PHE A 1 70 ? -2.854 0.243 11.600 1.00 95.06 70 PHE A C 1
ATOM 504 O O . PHE A 1 70 ? -3.203 0.863 12.603 1.00 95.06 70 PHE A O 1
ATOM 511 N N . GLU A 1 71 ? -2.690 -1.082 11.625 1.00 90.50 71 GLU A N 1
ATOM 512 C CA . GLU A 1 71 ? -3.010 -1.901 12.795 1.00 90.50 71 GLU A CA 1
ATOM 513 C C . GLU A 1 71 ? -1.852 -1.966 13.799 1.00 90.50 71 GLU A C 1
ATOM 515 O O . GLU A 1 71 ? -0.696 -2.203 13.449 1.00 90.50 71 GLU A O 1
ATOM 520 N N . ALA A 1 72 ? -2.180 -1.862 15.088 1.00 78.31 72 ALA A N 1
ATOM 521 C CA . ALA A 1 72 ? -1.243 -2.144 16.169 1.00 78.31 72 ALA A CA 1
ATOM 522 C C . ALA A 1 72 ? -1.138 -3.665 16.396 1.00 78.31 72 ALA A C 1
ATOM 524 O O . ALA A 1 72 ? -1.913 -4.252 17.150 1.00 78.31 72 ALA A O 1
ATOM 525 N N . GLY A 1 73 ? -0.193 -4.309 15.711 1.00 79.75 73 GLY A N 1
ATOM 526 C CA . GLY A 1 73 ? 0.144 -5.725 15.889 1.00 79.75 73 GLY A CA 1
ATOM 527 C C . GLY A 1 73 ? 1.448 -5.948 16.658 1.00 79.75 73 GLY A C 1
ATOM 528 O O . GLY A 1 73 ? 2.178 -5.008 16.979 1.00 79.75 73 GLY A O 1
ATOM 529 N N . THR A 1 74 ? 1.782 -7.216 16.919 1.00 91.00 74 THR A N 1
ATOM 530 C CA . THR A 1 74 ? 3.145 -7.558 17.350 1.00 91.00 74 THR A CA 1
ATOM 531 C C . THR A 1 74 ? 4.136 -7.309 16.202 1.00 91.00 74 THR A C 1
ATOM 533 O O . THR A 1 74 ? 3.758 -7.437 15.031 1.00 91.00 74 THR A O 1
ATOM 536 N N . PRO A 1 75 ? 5.415 -7.002 16.491 1.00 91.19 75 PRO A N 1
ATOM 537 C CA . PRO A 1 75 ? 6.436 -6.878 15.450 1.00 91.19 75 PRO A CA 1
ATOM 538 C C . PRO A 1 75 ? 6.526 -8.115 14.539 1.00 91.19 75 PRO A C 1
ATOM 540 O O . PRO A 1 75 ? 6.679 -7.977 13.326 1.00 91.19 75 PRO A O 1
ATOM 543 N N . ASP A 1 76 ? 6.348 -9.312 15.104 1.00 93.44 76 ASP A N 1
ATOM 544 C CA . ASP A 1 76 ? 6.396 -10.577 14.364 1.00 93.44 76 ASP A CA 1
ATOM 545 C C . ASP A 1 76 ? 5.214 -10.750 13.397 1.00 93.44 76 ASP A C 1
ATOM 547 O O . ASP A 1 76 ? 5.385 -11.260 12.286 1.00 93.44 76 ASP A O 1
ATOM 551 N N . ASP A 1 77 ? 4.010 -10.321 13.790 1.00 93.75 77 ASP A N 1
ATOM 552 C CA . ASP A 1 77 ? 2.838 -10.328 12.909 1.00 93.75 77 ASP A CA 1
ATOM 553 C C . ASP A 1 77 ? 3.007 -9.354 11.745 1.00 93.75 77 ASP A C 1
ATOM 555 O O . ASP A 1 77 ? 2.749 -9.713 10.591 1.00 93.75 77 ASP A O 1
ATOM 559 N N . ALA A 1 78 ? 3.472 -8.139 12.044 1.00 93.81 78 ALA A N 1
ATOM 560 C CA . ALA A 1 78 ? 3.741 -7.119 11.040 1.00 93.81 78 ALA A CA 1
ATOM 561 C C . ALA A 1 78 ? 4.764 -7.622 10.011 1.00 93.81 78 ALA A C 1
ATOM 563 O O . ALA A 1 78 ? 4.543 -7.521 8.804 1.00 93.81 78 ALA A O 1
ATOM 564 N N . GLU A 1 79 ? 5.849 -8.240 10.478 1.00 95.69 79 GLU A N 1
ATOM 565 C CA . GLU A 1 79 ? 6.889 -8.808 9.624 1.00 95.69 79 GLU A CA 1
ATOM 566 C C . GLU A 1 79 ? 6.377 -9.975 8.765 1.00 95.69 79 GLU A C 1
ATOM 568 O O . GLU A 1 79 ? 6.650 -10.031 7.564 1.00 95.69 79 GLU A O 1
ATOM 573 N N . ARG A 1 80 ? 5.573 -10.891 9.327 1.00 96.44 80 ARG A N 1
ATOM 574 C CA . ARG A 1 80 ? 4.941 -11.964 8.537 1.00 96.44 80 ARG A CA 1
ATOM 575 C C . ARG A 1 80 ? 4.081 -11.412 7.402 1.00 96.44 80 ARG A C 1
ATOM 577 O O . ARG A 1 80 ? 4.158 -11.913 6.280 1.00 96.44 80 ARG A O 1
ATOM 584 N N . ARG A 1 81 ? 3.273 -10.387 7.680 1.00 96.38 81 ARG A N 1
ATOM 585 C CA . ARG A 1 81 ? 2.405 -9.752 6.677 1.00 96.38 81 ARG A CA 1
ATOM 586 C C . ARG A 1 81 ? 3.212 -9.008 5.613 1.00 96.38 81 ARG A C 1
ATOM 588 O O . ARG A 1 81 ? 2.905 -9.161 4.432 1.00 96.38 81 ARG A O 1
ATOM 595 N N . ARG A 1 82 ? 4.283 -8.296 5.994 1.00 97.12 82 ARG A N 1
ATOM 596 C CA . ARG A 1 82 ? 5.217 -7.682 5.030 1.00 97.12 82 ARG A CA 1
ATOM 597 C C . ARG A 1 82 ? 5.809 -8.716 4.084 1.00 97.12 82 ARG A C 1
ATOM 599 O O . ARG A 1 82 ? 5.757 -8.527 2.874 1.00 97.12 82 ARG A O 1
ATOM 606 N N . ARG A 1 83 ? 6.289 -9.852 4.601 1.00 97.31 83 ARG A N 1
ATOM 607 C CA . ARG A 1 83 ? 6.830 -10.936 3.759 1.00 97.31 83 ARG A CA 1
ATOM 608 C C . ARG A 1 83 ? 5.807 -11.467 2.759 1.00 97.31 83 ARG A C 1
ATOM 610 O O . ARG A 1 83 ? 6.160 -11.693 1.605 1.00 97.31 83 ARG A O 1
ATOM 617 N N . ALA A 1 84 ? 4.554 -11.640 3.181 1.00 97.00 84 ALA A N 1
ATOM 618 C CA . ALA A 1 84 ? 3.479 -12.055 2.283 1.00 97.00 84 ALA A CA 1
ATOM 619 C C . ALA A 1 84 ? 3.223 -11.013 1.179 1.00 97.00 84 ALA A C 1
ATOM 621 O O . ALA A 1 84 ? 3.122 -11.378 0.00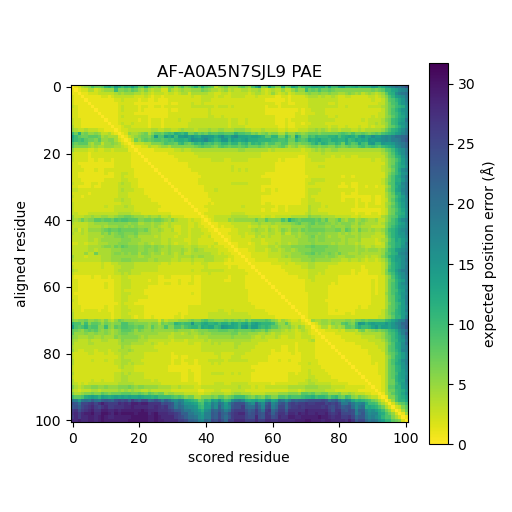9 1.00 97.00 84 ALA A O 1
ATOM 622 N N . ALA A 1 85 ? 3.197 -9.722 1.525 1.00 97.50 85 ALA A N 1
ATOM 623 C CA . ALA A 1 85 ? 3.062 -8.642 0.549 1.00 97.50 85 ALA A CA 1
ATOM 624 C C . ALA A 1 85 ? 4.245 -8.601 -0.434 1.00 97.50 85 ALA A C 1
ATOM 626 O O . ALA A 1 85 ? 4.053 -8.520 -1.644 1.00 97.50 85 ALA A O 1
ATOM 627 N N . TYR A 1 86 ? 5.477 -8.733 0.056 1.00 97.19 86 TYR A N 1
ATOM 628 C CA . TYR A 1 86 ? 6.671 -8.738 -0.790 1.00 97.19 86 TYR A CA 1
ATOM 629 C C . TYR A 1 86 ? 6.724 -9.938 -1.735 1.00 97.19 86 TYR A C 1
ATOM 631 O O . TYR A 1 86 ? 7.158 -9.795 -2.875 1.00 97.19 86 TYR A O 1
ATOM 639 N N . ALA A 1 87 ? 6.236 -11.105 -1.311 1.00 97.00 87 ALA A N 1
ATOM 640 C CA . ALA A 1 87 ? 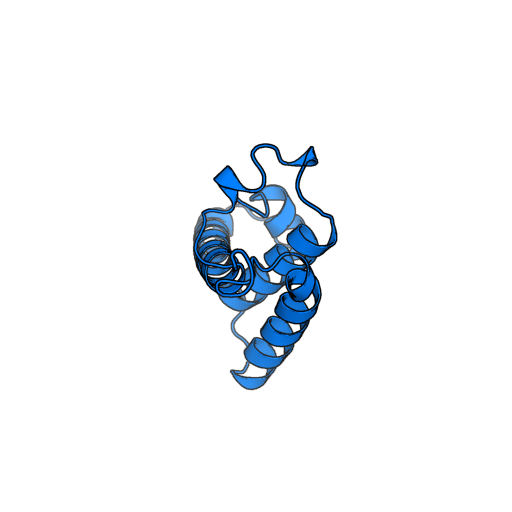6.139 -12.270 -2.186 1.00 97.00 87 ALA A CA 1
ATOM 641 C C . ALA A 1 87 ? 5.230 -12.010 -3.402 1.00 97.00 87 ALA A C 1
ATOM 643 O O . ALA A 1 87 ? 5.543 -12.457 -4.505 1.00 97.00 87 ALA A O 1
ATOM 644 N N . LEU A 1 88 ? 4.147 -11.244 -3.227 1.00 96.44 88 LEU A N 1
ATOM 645 C CA . LEU A 1 88 ? 3.271 -10.815 -4.324 1.00 96.44 88 LEU A CA 1
ATOM 646 C C . LEU A 1 88 ? 3.964 -9.800 -5.249 1.00 96.44 88 LEU A C 1
ATOM 648 O O . LEU A 1 88 ? 3.810 -9.856 -6.469 1.00 96.44 88 LEU A O 1
ATOM 652 N N . LEU A 1 89 ? 4.758 -8.893 -4.673 1.00 95.25 89 LEU A N 1
ATOM 653 C CA . LEU A 1 89 ? 5.468 -7.838 -5.403 1.00 95.25 89 LEU A CA 1
ATOM 654 C C . LEU A 1 89 ? 6.731 -8.322 -6.121 1.00 95.25 89 LEU A C 1
ATOM 656 O O . LEU A 1 89 ? 7.216 -7.632 -7.016 1.00 95.25 89 LEU A O 1
ATOM 660 N N . ALA A 1 90 ? 7.269 -9.488 -5.759 1.00 94.12 90 ALA A N 1
ATOM 661 C CA . ALA A 1 90 ? 8.580 -9.956 -6.208 1.00 94.12 90 ALA A CA 1
ATOM 662 C C . ALA A 1 90 ? 8.758 -9.926 -7.738 1.00 94.12 90 ALA A C 1
ATOM 664 O O . ALA A 1 90 ? 9.814 -9.529 -8.222 1.00 94.12 90 ALA A O 1
ATOM 665 N N . LYS A 1 91 ? 7.720 -10.275 -8.508 1.00 90.94 91 LYS A N 1
ATOM 666 C CA . LYS A 1 91 ? 7.770 -10.288 -9.984 1.00 90.94 91 LYS A CA 1
ATOM 667 C C . LYS A 1 91 ? 7.676 -8.907 -10.646 1.00 90.94 91 LYS A C 1
ATOM 669 O O . LYS A 1 91 ? 7.903 -8.792 -11.844 1.00 90.94 91 LYS A O 1
ATOM 674 N N . HIS A 1 92 ? 7.290 -7.886 -9.884 1.00 90.44 92 HIS A N 1
ATOM 675 C CA . HIS A 1 92 ? 7.151 -6.498 -10.342 1.00 90.44 92 HIS A CA 1
ATOM 676 C C . HIS A 1 92 ? 8.370 -5.650 -9.988 1.00 90.44 92 HIS A C 1
ATOM 678 O O . HIS A 1 92 ? 8.464 -4.486 -10.385 1.00 90.44 92 HIS A O 1
ATOM 684 N N . ARG A 1 93 ? 9.297 -6.222 -9.214 1.00 89.38 93 ARG A N 1
ATOM 685 C CA . ARG A 1 93 ? 10.534 -5.569 -8.825 1.00 89.38 93 ARG A CA 1
ATOM 686 C C . ARG A 1 93 ? 11.376 -5.317 -10.066 1.00 89.38 93 ARG A C 1
ATOM 688 O O . ARG A 1 93 ? 11.629 -6.219 -10.861 1.00 89.38 93 ARG A O 1
ATOM 695 N N . THR A 1 94 ? 11.820 -4.079 -10.225 1.00 81.81 94 THR A N 1
ATOM 696 C CA . THR A 1 94 ? 12.793 -3.756 -11.260 1.00 81.81 94 THR A CA 1
ATOM 697 C C . THR A 1 94 ? 14.141 -4.246 -10.753 1.00 81.81 94 THR A C 1
ATOM 699 O O . THR A 1 94 ? 14.609 -3.765 -9.720 1.00 81.81 94 THR A O 1
ATOM 702 N N . ASP A 1 95 ? 14.756 -5.217 -11.432 1.00 61.0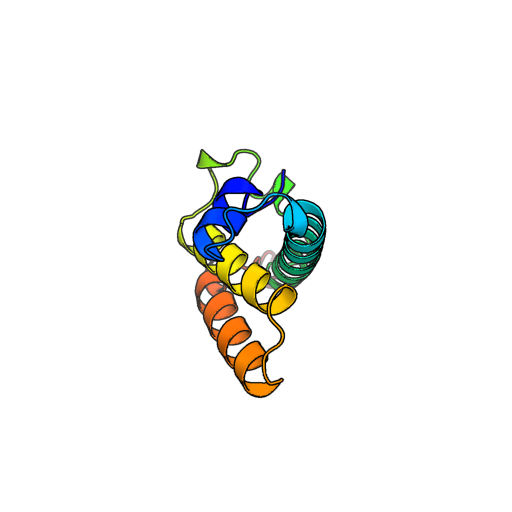3 95 ASP A N 1
ATOM 703 C CA . ASP A 1 95 ? 16.136 -5.603 -11.141 1.00 61.03 95 ASP A CA 1
ATOM 704 C C . ASP A 1 95 ? 17.018 -4.363 -11.288 1.00 61.03 95 ASP A C 1
ATOM 706 O O . ASP A 1 95 ? 17.351 -3.949 -12.398 1.00 61.03 95 ASP A O 1
ATOM 710 N N . ALA A 1 96 ? 17.423 -3.770 -10.168 1.00 50.16 96 ALA A N 1
ATOM 711 C CA . ALA A 1 96 ? 18.337 -2.634 -10.125 1.00 50.16 96 ALA A CA 1
ATOM 712 C C . ALA A 1 96 ? 19.780 -3.013 -10.544 1.00 50.16 96 ALA A C 1
ATOM 714 O O . ALA A 1 96 ? 20.731 -2.357 -10.133 1.00 50.16 96 ALA A O 1
ATOM 715 N N . GLY A 1 97 ? 19.973 -4.079 -11.335 1.00 45.97 97 GLY A N 1
ATOM 716 C CA . GLY A 1 97 ? 21.307 -4.595 -11.647 1.00 45.97 97 GLY A CA 1
ATOM 717 C C . GLY A 1 97 ? 21.448 -5.648 -12.751 1.00 45.97 97 GLY A C 1
ATOM 718 O O . GLY A 1 97 ? 22.560 -6.125 -12.934 1.00 45.97 97 GLY A O 1
ATOM 719 N N . ILE A 1 98 ? 20.404 -6.019 -13.507 1.00 45.72 98 ILE A N 1
ATOM 720 C CA . ILE A 1 98 ? 20.566 -6.889 -14.696 1.00 45.72 98 ILE A CA 1
ATOM 721 C C . ILE A 1 98 ? 19.735 -6.354 -15.866 1.00 45.72 98 ILE A C 1
ATOM 723 O O . ILE A 1 98 ? 18.827 -6.998 -16.383 1.00 45.72 98 ILE A O 1
ATOM 727 N N . ARG A 1 99 ? 20.045 -5.136 -16.308 1.00 41.84 99 ARG A N 1
ATOM 728 C CA . ARG A 1 99 ? 19.755 -4.695 -17.678 1.00 41.84 99 ARG A CA 1
ATOM 729 C C . ARG A 1 99 ? 20.934 -3.870 -18.179 1.00 41.84 99 ARG A C 1
ATOM 731 O O . ARG A 1 99 ? 21.045 -2.700 -17.836 1.00 41.84 99 ARG A O 1
ATOM 738 N N . GLY A 1 100 ? 21.786 -4.499 -18.988 1.00 36.03 100 GLY A N 1
ATOM 739 C CA . GLY A 1 100 ? 22.804 -3.823 -19.796 1.00 36.03 100 GLY A CA 1
ATOM 740 C C . GLY A 1 100 ? 24.193 -4.432 -19.668 1.00 36.03 100 GLY A C 1
ATOM 741 O O . GLY A 1 100 ? 24.981 -3.986 -18.841 1.00 36.03 100 GLY A O 1
ATOM 742 N N . ALA A 1 101 ? 24.450 -5.452 -20.489 1.00 36.12 101 ALA A N 1
ATOM 743 C CA . ALA A 1 101 ? 25.780 -5.736 -21.022 1.00 36.12 101 ALA A CA 1
ATOM 744 C C . ALA A 1 101 ? 26.247 -4.594 -21.942 1.00 36.12 101 ALA A C 1
ATOM 746 O O . ALA A 1 101 ? 25.359 -3.869 -22.454 1.00 36.12 101 ALA A O 1
#

Foldseek 3Di:
DFQVDLVLLCVLVVNPDPVCSVVLVVLSVVLQCVLCVLQPVPHPCVVQVDPVSQDPLLSVLSSLSSCLSRDDDDPVVSVVSNVVSSVSCVVNRDPPPPDDD

Radius of gyration: 13.85 Å; Cα contacts (8 Å, |Δi|>4): 104; chains: 1; bounding box: 43×23×38 Å